Protein AF-A0A7J3L0N6-F1 (afdb_monomer_lite)

pLDDT: mean 80.32, std 14.65, range [38.22, 95.38]

Secondary structure (DSSP, 8-state):
-----------------HHHHHHHHHH-TTS-HHHHHHHHHHHHHHHTT----SPPPHHHHHHHTTS-PPP-HHHHHHHHHHIIIIIIIHHHHHHHHHHTT-----HHHHHH--HHHHHHHHHHHHHHHHHHHHHTTTSHHHHHHHHHHHHHHHHHHHHHHHHHHHH-

Structure (mmCIF, N/CA/C/O backbone):
data_AF-A0A7J3L0N6-F1
#
_entry.id   AF-A0A7J3L0N6-F1
#
loop_
_atom_site.group_PDB
_atom_site.id
_atom_site.type_symbol
_atom_site.label_atom_id
_atom_site.label_alt_id
_atom_site.label_comp_id
_atom_site.label_asym_id
_atom_site.label_entity_id
_atom_site.label_seq_id
_atom_site.pdbx_PDB_ins_code
_atom_site.Cartn_x
_atom_site.Cartn_y
_atom_site.Cartn_z
_atom_site.occupancy
_atom_site.B_iso_or_equiv
_atom_site.auth_seq_id
_atom_site.auth_comp_id
_atom_site.auth_asym_id
_atom_site.auth_atom_id
_atom_site.pdbx_PDB_model_num
ATOM 1 N N . MET A 1 1 ? -32.662 30.010 41.859 1.00 38.22 1 MET A N 1
ATOM 2 C CA . MET A 1 1 ? -32.879 28.631 42.336 1.00 38.22 1 MET A CA 1
ATOM 3 C C . MET A 1 1 ? -33.417 27.854 41.154 1.00 38.22 1 MET A C 1
ATOM 5 O O . MET A 1 1 ? -34.590 27.980 40.844 1.00 38.22 1 MET A O 1
ATOM 9 N N . THR A 1 2 ? -32.530 27.212 40.403 1.00 41.66 2 THR A N 1
ATOM 10 C CA . THR A 1 2 ? -32.878 26.339 39.277 1.00 41.66 2 THR A CA 1
ATOM 11 C C . THR A 1 2 ? -32.916 24.918 39.810 1.00 41.66 2 THR A C 1
ATOM 13 O O . THR A 1 2 ? -31.919 24.443 40.347 1.00 41.66 2 THR A O 1
ATOM 16 N N . GLU A 1 3 ? -34.086 24.296 39.731 1.00 44.75 3 GLU A N 1
ATOM 17 C CA . GLU A 1 3 ? -34.301 22.896 40.074 1.00 44.75 3 GLU A CA 1
ATOM 18 C C . GLU A 1 3 ? -33.539 22.022 39.067 1.00 44.75 3 GLU A C 1
ATOM 20 O O . GLU A 1 3 ? -33.907 21.937 37.896 1.00 44.75 3 GLU A O 1
ATOM 25 N N . GLU A 1 4 ? -32.437 21.411 39.504 1.00 46.53 4 GLU A N 1
ATOM 26 C CA . GLU A 1 4 ? -31.851 20.264 38.813 1.00 46.53 4 GLU A CA 1
ATOM 27 C C . GLU A 1 4 ? -32.834 19.100 38.953 1.00 46.53 4 GLU A C 1
ATOM 29 O O . GLU A 1 4 ? -33.021 18.547 40.038 1.00 46.53 4 GLU A O 1
ATOM 34 N N . GLY A 1 5 ? -33.511 18.770 37.852 1.00 46.91 5 GLY A N 1
ATOM 35 C CA . GLY A 1 5 ? -34.360 17.591 37.762 1.00 46.91 5 GLY A CA 1
ATOM 36 C C . GLY A 1 5 ? -33.529 16.342 38.029 1.00 46.91 5 GLY A C 1
ATOM 37 O O . GLY A 1 5 ? -32.730 15.933 37.189 1.00 46.91 5 GLY A O 1
ATOM 38 N N . ALA A 1 6 ? -33.704 15.753 39.210 1.00 48.53 6 ALA A N 1
ATOM 39 C CA . ALA A 1 6 ? -33.119 14.471 39.556 1.00 48.53 6 ALA A CA 1
ATOM 40 C C . ALA A 1 6 ? -33.653 13.402 38.590 1.00 48.53 6 ALA A C 1
ATOM 42 O O . ALA A 1 6 ? -34.844 13.089 38.583 1.00 48.53 6 ALA A O 1
ATOM 43 N N . GLU A 1 7 ? -32.767 12.866 37.754 1.00 56.25 7 GLU A N 1
ATOM 44 C CA . GLU A 1 7 ? -33.053 11.752 36.857 1.00 56.25 7 GLU A CA 1
ATOM 45 C C . GLU A 1 7 ? -33.399 10.518 37.705 1.00 56.25 7 GLU A C 1
ATOM 47 O O . GLU A 1 7 ? -32.546 9.939 38.384 1.00 56.25 7 GLU A O 1
ATOM 52 N N . VAL A 1 8 ? -34.679 10.147 37.724 1.00 58.12 8 VAL A N 1
ATOM 53 C CA . VAL A 1 8 ? -35.162 8.965 38.442 1.00 58.12 8 VAL A CA 1
ATOM 54 C C . VAL A 1 8 ? -34.671 7.732 37.687 1.00 58.12 8 VAL A C 1
ATOM 56 O O . VAL A 1 8 ? -35.221 7.364 36.652 1.00 58.12 8 VAL A O 1
ATOM 59 N N . LYS A 1 9 ? -33.609 7.099 38.191 1.00 62.66 9 LYS A N 1
ATOM 60 C CA . LYS A 1 9 ? -33.136 5.809 37.682 1.00 62.66 9 LYS A CA 1
ATOM 61 C C . LYS A 1 9 ? -34.071 4.714 38.183 1.00 62.66 9 LYS A C 1
ATOM 63 O O . LYS A 1 9 ? -34.012 4.328 39.346 1.00 62.66 9 LYS A O 1
ATOM 68 N N . GLU A 1 10 ? -34.955 4.249 37.312 1.00 77.62 10 GLU A N 1
ATOM 69 C CA . GLU A 1 10 ? -35.841 3.125 37.599 1.00 77.62 10 GLU A CA 1
ATOM 70 C C . GLU A 1 10 ? -35.036 1.815 37.529 1.00 77.62 10 GLU A C 1
ATOM 72 O O . GLU A 1 10 ? -34.471 1.468 36.489 1.00 77.62 10 GLU A O 1
ATOM 77 N N . GLU A 1 11 ? -34.920 1.104 38.653 1.00 77.12 11 GLU A N 1
ATOM 78 C CA . GLU A 1 11 ? -34.232 -0.188 38.697 1.00 77.12 11 GLU A CA 1
ATOM 79 C C . GLU A 1 11 ? -35.139 -1.287 38.133 1.00 77.12 11 GLU A C 1
ATOM 81 O O . GLU A 1 11 ? -36.120 -1.699 38.753 1.00 77.12 11 GLU A O 1
ATOM 86 N N . VAL A 1 12 ? -34.799 -1.780 36.941 1.00 83.25 12 VAL A N 1
ATOM 87 C CA . VAL A 1 12 ? -35.528 -2.864 36.275 1.00 83.25 12 VAL A CA 1
ATOM 88 C C . VAL A 1 12 ? -34.788 -4.184 36.470 1.00 83.25 12 VAL A C 1
ATOM 90 O O . VAL A 1 12 ? -33.666 -4.363 35.997 1.00 83.25 12 VAL A O 1
ATOM 93 N N . ASN A 1 13 ? -35.442 -5.144 37.128 1.00 85.88 13 ASN A N 1
ATOM 94 C CA . ASN A 1 13 ? -34.925 -6.503 37.272 1.00 85.88 13 ASN A CA 1
ATOM 95 C C . ASN A 1 13 ? -35.311 -7.356 36.059 1.00 85.88 13 ASN A C 1
ATOM 97 O O . ASN A 1 13 ? -36.492 -7.554 35.777 1.00 85.88 13 ASN A O 1
ATOM 101 N N . VAL A 1 14 ? -34.312 -7.905 35.366 1.00 84.19 14 VAL A N 1
ATOM 102 C CA . VAL A 1 14 ? -34.502 -8.764 34.189 1.00 84.19 14 VAL A CA 1
ATOM 103 C C . VAL A 1 14 ? -33.840 -10.115 34.433 1.00 84.19 14 VAL A C 1
ATOM 105 O O . VAL A 1 14 ? -32.696 -10.186 34.877 1.00 84.19 14 VAL A O 1
ATOM 108 N N . SER A 1 15 ? -34.554 -11.201 34.136 1.00 89.62 15 SER A N 1
ATOM 109 C CA . SER A 1 15 ? -33.992 -12.555 34.168 1.00 89.62 15 SER A CA 1
ATOM 110 C C . SER A 1 15 ? -33.370 -12.892 32.814 1.00 89.62 15 SER A C 1
ATOM 112 O O . SER A 1 15 ? -34.061 -12.862 31.798 1.00 89.62 15 SER A O 1
ATOM 114 N N . LEU A 1 16 ? -32.077 -13.219 32.802 1.00 89.50 16 LEU A N 1
ATOM 115 C CA . LEU A 1 16 ? -31.313 -13.576 31.602 1.00 89.50 16 LEU A CA 1
ATOM 116 C C . LEU A 1 16 ? -30.713 -14.981 31.746 1.00 89.50 16 LEU A C 1
ATOM 118 O O . LEU A 1 16 ? -30.508 -15.463 32.863 1.00 89.50 16 LEU A O 1
ATOM 122 N N . SER A 1 17 ? -30.417 -15.642 30.622 1.00 94.06 17 SER A N 1
ATOM 123 C CA . SER A 1 17 ? -29.658 -16.896 30.649 1.00 94.06 17 SER A CA 1
ATOM 124 C C . SER A 1 17 ? -28.226 -16.648 31.132 1.00 94.06 17 SER A C 1
ATOM 126 O O . SER A 1 17 ? -27.666 -15.571 30.923 1.00 94.06 17 SER A O 1
ATOM 128 N N . LYS A 1 18 ? -27.615 -17.656 31.768 1.00 93.19 18 LYS A N 1
ATOM 129 C CA . LYS A 1 18 ? -26.227 -17.564 32.256 1.00 93.19 18 LYS A CA 1
ATOM 130 C C . LYS A 1 18 ? -25.245 -17.251 31.129 1.00 93.19 18 LYS A C 1
ATOM 132 O O . LYS A 1 18 ? -24.422 -16.360 31.282 1.00 93.19 18 LYS A O 1
ATOM 137 N N . GLU A 1 19 ? -25.415 -17.913 29.986 1.00 94.62 19 GLU A N 1
ATOM 138 C CA . GLU A 1 19 ? -24.582 -17.709 28.795 1.00 94.62 19 GLU A CA 1
ATOM 139 C C . GLU A 1 19 ? -24.618 -16.252 28.318 1.00 94.62 19 GLU A C 1
ATOM 141 O O . GLU A 1 19 ? -23.596 -15.690 27.940 1.00 94.62 19 GLU A O 1
ATOM 146 N N . LEU A 1 20 ? -25.790 -15.606 28.363 1.00 90.31 20 LEU A N 1
ATOM 147 C CA . LEU A 1 20 ? -25.923 -14.214 27.944 1.00 90.31 20 LEU A CA 1
ATOM 148 C C . LEU A 1 20 ? -25.275 -13.253 28.946 1.00 90.31 20 LEU A C 1
ATOM 150 O O . LEU A 1 20 ? -24.700 -12.247 28.539 1.00 90.31 20 LEU A O 1
ATOM 154 N N . VAL A 1 21 ? -25.351 -13.553 30.245 1.00 93.19 21 VAL A N 1
ATOM 155 C CA . VAL A 1 21 ? -24.678 -12.758 31.284 1.00 93.19 21 VAL A CA 1
ATOM 156 C C . VAL A 1 21 ? -23.161 -12.841 31.128 1.00 93.19 21 VAL A C 1
ATOM 158 O O . VAL A 1 21 ? -22.497 -11.807 31.170 1.00 93.19 21 VAL A O 1
ATOM 161 N N . GLU A 1 22 ? -22.626 -14.039 30.889 1.00 93.75 22 GLU A N 1
ATOM 162 C CA . GLU A 1 22 ? -21.199 -14.249 30.615 1.00 93.75 22 GLU A CA 1
ATOM 163 C C . GLU A 1 22 ? -20.766 -13.485 29.361 1.00 93.75 22 GLU A C 1
ATOM 165 O O . GLU A 1 22 ? -19.810 -12.713 29.407 1.00 93.75 22 GLU A O 1
ATOM 170 N N . LEU A 1 23 ? -21.538 -13.589 28.275 1.00 91.38 23 LEU A N 1
ATOM 171 C CA . LEU A 1 23 ? -21.262 -12.860 27.040 1.00 91.38 23 LEU A CA 1
ATOM 172 C C . LEU A 1 23 ? -21.259 -11.336 27.251 1.00 91.38 23 LEU A C 1
ATOM 174 O O . LEU A 1 23 ? -20.420 -10.636 26.683 1.00 91.38 23 LEU A O 1
ATOM 178 N N . ILE A 1 24 ? -22.173 -10.804 28.070 1.00 93.12 24 ILE A N 1
ATOM 179 C CA . ILE A 1 24 ? -22.192 -9.379 28.430 1.00 93.12 24 ILE A CA 1
ATOM 180 C C . ILE A 1 24 ? -20.915 -9.001 29.184 1.00 93.12 24 ILE A C 1
ATOM 182 O O . ILE A 1 24 ? -20.301 -7.983 28.866 1.00 93.12 24 ILE A O 1
ATOM 186 N N . ASP A 1 25 ? -20.498 -9.798 30.166 1.00 92.88 25 ASP A N 1
ATOM 187 C CA . ASP A 1 25 ? -19.310 -9.496 30.964 1.00 92.88 25 ASP A CA 1
ATOM 188 C C . ASP A 1 25 ? -18.010 -9.571 30.157 1.00 92.88 25 ASP A C 1
ATOM 190 O O . ASP A 1 25 ? -17.126 -8.743 30.370 1.00 92.88 25 ASP A O 1
ATOM 194 N N . GLU A 1 26 ? -17.914 -10.489 29.196 1.00 93.81 26 GLU A N 1
ATOM 195 C CA . GLU A 1 26 ? -16.760 -10.601 28.298 1.00 93.81 26 GLU A CA 1
ATOM 196 C C . GLU A 1 26 ? -16.648 -9.423 27.317 1.00 93.81 26 GLU A C 1
ATOM 198 O O . GLU A 1 26 ? -15.542 -9.028 26.948 1.00 93.81 26 GLU A O 1
ATOM 203 N N . ASN A 1 27 ? -17.779 -8.847 26.893 1.00 90.12 27 ASN A N 1
ATOM 204 C CA . ASN A 1 27 ? -17.817 -7.866 25.801 1.00 90.12 27 ASN A CA 1
ATOM 205 C C . ASN A 1 27 ? -18.042 -6.413 26.254 1.00 90.12 27 ASN A C 1
ATOM 207 O O . ASN A 1 27 ? -17.827 -5.495 25.460 1.00 90.12 27 ASN A O 1
ATOM 211 N N . ARG A 1 28 ? -18.447 -6.166 27.508 1.00 87.06 28 ARG A N 1
ATOM 212 C CA . ARG A 1 28 ? -18.758 -4.805 27.991 1.00 87.06 28 ARG A CA 1
ATOM 213 C C . ARG A 1 28 ? -17.551 -3.888 28.174 1.00 87.06 28 ARG A C 1
ATOM 215 O O . ARG A 1 28 ? -17.719 -2.669 28.224 1.00 87.06 28 ARG A O 1
ATOM 222 N N . GLY A 1 29 ? -16.345 -4.446 28.276 1.00 89.81 29 GLY A N 1
ATOM 223 C CA . GLY A 1 29 ? -15.138 -3.681 28.585 1.00 89.81 29 GLY A CA 1
ATOM 224 C C . GLY A 1 29 ? -15.294 -2.887 29.887 1.00 89.81 29 GLY A C 1
ATOM 225 O O . GLY A 1 29 ? -15.673 -3.438 30.917 1.00 89.81 29 GLY A O 1
ATOM 226 N N . GLU A 1 30 ? -15.043 -1.579 29.824 1.00 88.50 30 GLU A N 1
ATOM 227 C CA . GLU A 1 30 ? -15.119 -0.666 30.978 1.00 88.50 30 GLU A CA 1
ATOM 228 C C . GLU A 1 30 ? -16.548 -0.186 31.308 1.00 88.50 30 GLU A C 1
ATOM 230 O O . GLU A 1 30 ? -16.747 0.518 32.296 1.00 88.50 30 GLU A O 1
ATOM 235 N N . LEU A 1 31 ? -17.550 -0.525 30.487 1.00 83.56 31 LEU A N 1
ATOM 236 C CA . LEU A 1 31 ? -18.935 -0.100 30.710 1.00 83.56 31 LEU A CA 1
ATOM 237 C C . LEU A 1 31 ? -19.587 -0.902 31.835 1.00 83.56 31 LEU A C 1
ATOM 239 O O . LEU A 1 31 ? -19.351 -2.106 31.990 1.00 83.56 31 LEU A O 1
ATOM 243 N N . THR A 1 32 ? -20.492 -0.271 32.581 1.00 90.19 32 THR A N 1
ATOM 244 C CA . THR A 1 32 ? -21.401 -1.011 33.462 1.00 90.19 32 THR A CA 1
ATOM 245 C C . THR A 1 32 ? -22.322 -1.911 32.631 1.00 90.19 32 THR A C 1
ATOM 247 O O . THR A 1 32 ? -22.589 -1.646 31.457 1.00 90.19 32 THR A O 1
ATOM 250 N N . ARG A 1 33 ? -22.843 -2.992 33.230 1.00 89.19 33 ARG A N 1
ATOM 251 C CA . ARG A 1 33 ? -23.779 -3.893 32.529 1.00 89.19 33 ARG A CA 1
ATOM 252 C C . ARG A 1 33 ? -24.992 -3.137 31.976 1.00 89.19 33 ARG A C 1
ATOM 254 O O . ARG A 1 33 ? -25.398 -3.399 30.853 1.00 89.19 33 ARG A O 1
ATOM 261 N N . ALA A 1 34 ? -25.529 -2.184 32.738 1.00 87.00 34 ALA A N 1
ATOM 262 C CA . ALA A 1 34 ? -26.665 -1.368 32.318 1.00 87.00 34 ALA A CA 1
ATOM 263 C C . ALA A 1 34 ? -26.338 -0.503 31.090 1.00 87.00 34 ALA A C 1
ATOM 265 O O . ALA A 1 34 ? -27.095 -0.510 30.125 1.00 87.00 34 ALA A O 1
ATOM 266 N N . GLU A 1 35 ? -25.189 0.181 31.090 1.00 86.31 35 GLU A N 1
ATOM 267 C CA . GLU A 1 35 ? -24.756 0.997 29.947 1.00 86.31 35 GLU A CA 1
ATOM 268 C C . GLU A 1 35 ? -24.509 0.150 28.698 1.00 86.31 35 GLU A C 1
ATOM 270 O O . GLU A 1 35 ? -24.894 0.521 27.591 1.00 86.31 35 GLU A O 1
ATOM 275 N N . PHE A 1 36 ? -23.893 -1.019 28.865 1.00 90.31 36 PHE A N 1
ATOM 276 C CA . PHE A 1 36 ? -23.671 -1.933 27.752 1.00 90.31 36 PHE A CA 1
ATOM 277 C C . PHE A 1 36 ? -24.989 -2.451 27.163 1.00 90.31 36 PHE A C 1
ATOM 279 O O . PHE A 1 36 ? -25.158 -2.468 25.944 1.00 90.31 36 PHE A O 1
ATOM 286 N N . ILE A 1 37 ? -25.951 -2.820 28.015 1.00 90.38 37 ILE A N 1
ATOM 287 C CA . ILE A 1 37 ? -27.281 -3.256 27.576 1.00 90.38 37 ILE A CA 1
ATOM 288 C C . ILE A 1 37 ? -28.007 -2.121 26.841 1.00 90.38 37 ILE A C 1
ATOM 290 O O . ILE A 1 37 ? -28.539 -2.360 25.756 1.00 90.38 37 ILE A O 1
ATOM 294 N N . ASP A 1 38 ? -27.985 -0.891 27.363 1.00 88.50 38 ASP A N 1
ATOM 295 C CA . ASP A 1 38 ? -28.574 0.277 26.690 1.00 88.50 38 ASP A CA 1
ATOM 296 C C . ASP A 1 38 ? -27.932 0.516 25.310 1.00 88.50 38 ASP A C 1
ATOM 298 O O . ASP A 1 38 ? -28.635 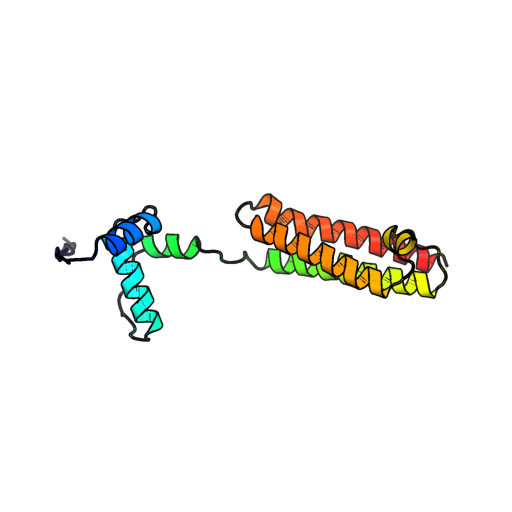0.730 24.317 1.00 88.50 38 ASP A O 1
ATOM 302 N N . LEU A 1 39 ? -26.604 0.364 25.201 1.00 86.75 39 LEU A N 1
ATOM 303 C CA . LEU A 1 39 ? -25.874 0.454 23.931 1.00 86.75 39 LEU A CA 1
ATOM 304 C C . LEU A 1 39 ? -26.388 -0.578 22.922 1.00 86.75 39 LEU A C 1
ATOM 306 O O . LEU A 1 39 ? -26.668 -0.238 21.764 1.00 86.75 39 LEU A O 1
ATOM 310 N N . CYS A 1 40 ? -26.523 -1.834 23.351 1.00 88.19 40 CYS A N 1
ATOM 311 C CA . CYS A 1 40 ? -27.022 -2.924 22.518 1.00 88.19 40 CYS A CA 1
ATOM 312 C C . CYS A 1 40 ? -28.462 -2.671 22.057 1.00 88.19 40 CYS A C 1
ATOM 314 O O . CYS A 1 40 ? -28.753 -2.822 20.867 1.00 88.19 40 CYS A O 1
ATOM 316 N N . VAL A 1 41 ? -29.345 -2.235 22.960 1.00 88.25 41 VAL A N 1
ATOM 317 C CA . VAL A 1 41 ? -30.751 -1.935 22.651 1.00 88.25 41 VAL A CA 1
ATOM 318 C C . VAL A 1 41 ? -30.850 -0.792 21.645 1.00 88.25 41 VAL A C 1
ATOM 320 O O . VAL A 1 41 ? -31.510 -0.939 20.616 1.00 88.25 41 VAL A O 1
ATOM 323 N N . ARG A 1 42 ? -30.139 0.320 21.861 1.00 83.56 42 ARG A N 1
ATOM 324 C CA . ARG A 1 42 ? -30.118 1.456 20.922 1.00 83.56 42 ARG A CA 1
ATOM 325 C C . ARG A 1 42 ? -29.587 1.060 19.550 1.00 83.56 42 ARG A C 1
ATOM 327 O O . ARG A 1 42 ? -30.163 1.443 18.532 1.00 83.56 42 ARG A O 1
ATOM 334 N N . SER A 1 43 ? -28.511 0.275 19.516 1.00 81.50 43 SER A N 1
ATOM 335 C CA . SER A 1 43 ? -27.918 -0.216 18.267 1.00 81.50 43 SER A CA 1
ATOM 336 C C . SER A 1 43 ? -28.890 -1.111 17.498 1.00 81.50 43 SER A C 1
ATOM 338 O O . SER A 1 43 ? -29.023 -0.983 16.279 1.00 81.50 43 SER A O 1
ATOM 340 N N . PHE A 1 44 ? -29.614 -1.978 18.209 1.00 85.19 44 PHE A N 1
ATOM 3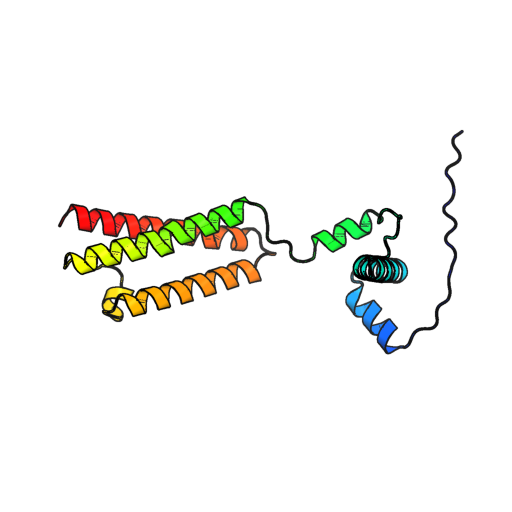41 C CA . PHE A 1 44 ? -30.656 -2.818 17.631 1.00 85.19 44 PHE A CA 1
ATOM 342 C C . PHE A 1 44 ? -31.825 -1.984 17.091 1.00 85.19 44 PHE A C 1
ATOM 344 O O . PHE A 1 44 ? -32.200 -2.147 15.933 1.00 85.19 44 PHE A O 1
ATOM 351 N N . LEU A 1 45 ? -32.349 -1.034 17.872 1.00 82.38 45 LEU A N 1
ATOM 352 C CA . LEU A 1 45 ? -33.452 -0.158 17.460 1.00 82.38 45 LEU A CA 1
ATOM 353 C C . LEU A 1 45 ? -33.102 0.676 16.220 1.00 82.38 45 LEU A C 1
ATOM 355 O O . LEU A 1 45 ? -33.876 0.709 15.261 1.00 82.38 45 LEU A O 1
ATOM 359 N N . LYS A 1 46 ? -31.890 1.248 16.177 1.00 81.00 46 LYS A N 1
ATOM 360 C CA . LYS A 1 46 ? -31.363 1.957 15.000 1.00 81.00 46 LYS A CA 1
ATOM 361 C C . LYS A 1 46 ? -31.322 1.053 13.766 1.00 81.00 46 LYS A C 1
ATOM 363 O O . LYS A 1 46 ? -31.708 1.479 12.682 1.00 81.00 46 LYS A O 1
ATOM 368 N N . LYS A 1 47 ? -30.888 -0.203 13.921 1.00 78.25 47 LYS A N 1
ATOM 369 C CA . LYS A 1 47 ? -30.844 -1.188 12.827 1.00 78.25 47 LYS A CA 1
ATOM 370 C C . LYS A 1 47 ? -32.239 -1.557 12.312 1.00 78.25 47 LYS A C 1
ATOM 372 O O . LYS A 1 47 ? -32.395 -1.802 11.121 1.00 78.25 47 LYS A O 1
ATOM 377 N N . VAL A 1 48 ? -33.240 -1.577 13.190 1.00 82.31 48 VAL A N 1
ATOM 378 C CA . VAL A 1 48 ? -34.645 -1.874 12.853 1.00 82.31 48 VAL A CA 1
ATOM 379 C C . VAL A 1 48 ? -35.402 -0.612 12.387 1.00 82.31 48 VAL A C 1
ATOM 381 O O . VAL A 1 48 ? -36.594 -0.668 12.104 1.00 82.31 48 VAL A O 1
ATOM 384 N N . ASN A 1 49 ? -34.714 0.528 12.231 1.00 73.06 49 ASN A N 1
ATOM 385 C CA . ASN A 1 49 ? -35.287 1.821 11.826 1.00 73.06 49 ASN A CA 1
ATOM 386 C C . ASN A 1 49 ? -36.370 2.357 12.789 1.00 73.06 49 ASN A C 1
ATOM 388 O O . ASN A 1 49 ? -37.142 3.254 12.451 1.00 73.06 49 ASN A O 1
ATOM 392 N N . LEU A 1 50 ? -36.407 1.823 14.012 1.00 66.94 50 LEU A N 1
ATOM 393 C CA . LEU A 1 50 ? -37.179 2.353 15.127 1.00 66.94 50 LEU A CA 1
ATOM 394 C C . LEU A 1 50 ? -36.313 3.423 15.773 1.00 66.94 50 LEU A C 1
ATOM 396 O O . LEU A 1 50 ? -35.471 3.119 16.606 1.00 66.94 50 LEU A O 1
ATOM 400 N N . ASN A 1 51 ? -36.451 4.660 15.312 1.00 56.56 51 ASN A N 1
ATOM 401 C CA . ASN A 1 51 ? -35.603 5.778 15.711 1.00 56.56 51 ASN A CA 1
ATOM 402 C C . ASN A 1 51 ? -35.839 6.114 17.202 1.00 56.56 51 ASN A C 1
ATOM 404 O O . ASN A 1 51 ? -36.886 6.689 17.516 1.00 56.56 51 ASN A O 1
ATOM 408 N N . PRO A 1 52 ? -34.935 5.783 18.148 1.00 55.06 52 PRO A N 1
ATOM 409 C CA . PRO A 1 52 ? -35.106 6.241 19.514 1.00 55.06 52 PRO A CA 1
ATOM 410 C C . PRO A 1 52 ? -34.650 7.703 19.566 1.00 55.06 52 PRO A C 1
ATOM 412 O O . PRO A 1 52 ? -33.477 8.003 19.360 1.00 55.06 52 PRO A O 1
ATOM 415 N N . VAL A 1 53 ? -35.582 8.616 19.839 1.00 53.84 53 VAL A N 1
ATOM 416 C CA . VAL A 1 53 ? -35.398 10.086 19.909 1.00 53.84 53 VAL A CA 1
ATOM 417 C C . VAL A 1 53 ? -34.544 10.521 21.122 1.00 53.84 53 VAL A C 1
ATOM 419 O O . VAL A 1 53 ? -34.586 11.661 21.562 1.00 53.84 53 VAL A O 1
ATOM 422 N N . ILE A 1 54 ? -33.743 9.626 21.697 1.00 59.50 54 ILE A N 1
ATOM 423 C CA . ILE A 1 54 ? -32.977 9.898 22.913 1.00 59.50 54 ILE A CA 1
ATOM 424 C C . ILE A 1 54 ? -31.515 10.062 22.508 1.00 59.50 54 ILE A C 1
ATOM 426 O O . ILE A 1 54 ? -30.894 9.104 22.047 1.00 59.50 54 ILE A O 1
ATOM 430 N N . GLU A 1 55 ? -30.950 11.258 22.668 1.00 56.72 55 GLU A N 1
ATOM 431 C CA . GLU A 1 55 ? -29.521 11.496 22.443 1.00 56.72 55 GLU A CA 1
ATOM 432 C C . GLU A 1 55 ? -28.683 10.536 23.305 1.00 56.72 55 GLU A C 1
ATOM 434 O O . GLU A 1 55 ? -28.954 10.334 24.489 1.00 56.72 55 GLU A O 1
ATOM 439 N N . ALA A 1 56 ? -27.706 9.862 22.692 1.00 58.12 56 ALA A N 1
ATOM 440 C CA . ALA A 1 56 ? -26.855 8.911 23.401 1.00 58.12 56 ALA A CA 1
ATOM 441 C C . ALA A 1 56 ? -25.911 9.661 24.366 1.00 58.12 56 ALA A C 1
ATOM 443 O O . ALA A 1 56 ? -25.291 10.645 23.940 1.00 58.12 56 ALA A O 1
ATOM 444 N N . PRO A 1 57 ? -25.747 9.201 25.623 1.00 60.66 57 PRO A N 1
ATOM 445 C CA . PRO A 1 57 ? -24.829 9.824 26.576 1.00 60.66 57 PRO A CA 1
ATOM 446 C C . PRO A 1 57 ? -23.385 9.885 26.043 1.00 60.66 57 PRO A C 1
ATOM 448 O O . PRO A 1 57 ? -22.961 9.070 25.219 1.00 60.66 57 PRO A O 1
ATOM 451 N N . GLU A 1 58 ? -22.578 10.840 26.512 1.00 57.28 58 GLU A N 1
ATOM 452 C CA . GLU A 1 58 ? -21.222 11.058 25.974 1.00 57.28 58 GLU A CA 1
ATOM 453 C C . GLU A 1 58 ? -20.282 9.846 26.115 1.00 57.28 58 GLU A C 1
ATOM 455 O O . GLU A 1 58 ? -19.393 9.654 25.280 1.00 57.28 58 GLU A O 1
ATOM 460 N N . ALA A 1 59 ? -20.514 8.983 27.110 1.00 53.47 59 ALA A N 1
ATOM 461 C CA . ALA A 1 59 ? -19.770 7.737 27.310 1.00 53.47 59 ALA A CA 1
ATOM 462 C C . ALA A 1 59 ? -19.817 6.811 26.075 1.00 53.47 59 ALA A C 1
ATOM 464 O O . ALA A 1 59 ? -18.822 6.167 25.737 1.00 53.47 59 ALA A O 1
ATOM 465 N N . TYR A 1 60 ? -20.928 6.823 25.332 1.00 52.03 60 TYR A N 1
ATOM 466 C CA . TYR A 1 60 ? -21.162 5.970 24.163 1.00 52.03 60 TYR A CA 1
ATOM 467 C C . TYR A 1 60 ? -20.375 6.453 22.936 1.00 52.03 60 TYR A C 1
ATOM 469 O O . TYR A 1 60 ? -19.825 5.642 22.187 1.00 52.03 60 TYR A O 1
ATOM 477 N N . LYS A 1 61 ? -20.200 7.776 22.780 1.00 53.16 61 LYS A N 1
ATOM 478 C CA . LYS A 1 61 ? -19.373 8.369 21.708 1.00 53.16 61 LYS A CA 1
ATOM 479 C C . LYS A 1 61 ? -17.897 7.958 21.812 1.00 53.16 61 LYS A C 1
ATOM 481 O O . LYS A 1 61 ? -17.177 7.978 20.812 1.00 53.16 61 LYS A O 1
ATOM 486 N N . LYS A 1 62 ? -17.424 7.601 23.013 1.00 50.22 62 LYS A N 1
ATOM 487 C CA . LYS A 1 62 ? -16.040 7.162 23.258 1.00 50.22 62 LYS A CA 1
ATOM 488 C C . LYS A 1 62 ? -15.805 5.710 22.822 1.00 50.22 62 LYS A C 1
ATOM 490 O O . LYS A 1 62 ? -14.722 5.392 22.333 1.00 50.22 62 LYS A O 1
ATOM 495 N N . VAL A 1 63 ? -16.820 4.855 22.931 1.00 52.53 63 VAL A N 1
ATOM 496 C CA . VAL A 1 63 ? -16.753 3.442 22.524 1.00 52.53 63 VAL A CA 1
ATOM 497 C C . VAL A 1 63 ? -16.874 3.303 21.002 1.00 52.53 63 VAL A C 1
ATOM 499 O O . VAL A 1 63 ? -16.073 2.596 20.396 1.00 52.53 63 VAL A O 1
ATOM 502 N N . GLU A 1 64 ? -17.755 4.077 20.357 1.00 46.88 64 GLU A N 1
ATOM 503 C CA . GLU A 1 64 ? -17.916 4.080 18.889 1.00 46.88 64 GLU A CA 1
ATOM 504 C C . GLU A 1 64 ? -16.653 4.582 18.152 1.00 46.88 64 GLU A C 1
ATOM 506 O O . GLU A 1 64 ? -16.305 4.086 17.084 1.00 46.88 64 GLU A O 1
ATOM 511 N N . LYS A 1 65 ? -15.880 5.495 18.761 1.00 47.44 65 LYS A N 1
ATOM 512 C CA . LYS A 1 65 ? -14.569 5.935 18.237 1.00 47.44 65 LYS A 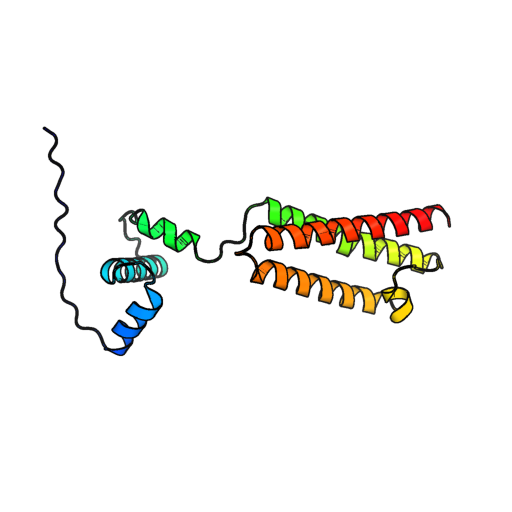CA 1
ATOM 513 C C . LYS A 1 65 ? -13.454 4.893 18.365 1.00 47.44 65 LYS A C 1
ATOM 515 O O . LYS A 1 65 ? -12.401 5.065 17.753 1.00 47.44 65 LYS A O 1
ATOM 520 N N . THR A 1 66 ? -13.656 3.846 19.160 1.00 47.28 66 THR A N 1
ATOM 521 C CA . THR A 1 66 ? -12.641 2.813 19.419 1.00 47.28 66 THR A CA 1
ATOM 522 C C . THR A 1 66 ? -12.759 1.639 18.436 1.00 47.28 66 THR A C 1
ATOM 524 O O . THR A 1 66 ? -11.781 0.931 18.200 1.00 47.28 66 THR A O 1
ATOM 527 N N . SER A 1 67 ? -13.900 1.476 17.758 1.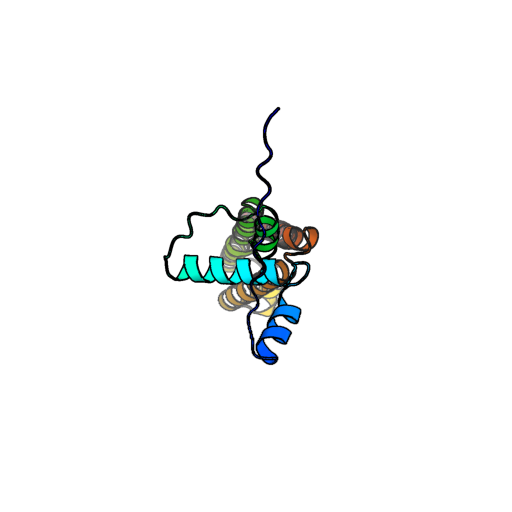00 45.31 67 SER A N 1
ATOM 528 C CA . SER A 1 67 ? -14.070 0.495 16.683 1.00 45.31 67 SER A CA 1
ATOM 529 C C . SER A 1 67 ? -13.622 1.055 15.324 1.00 45.31 67 SER A C 1
ATOM 531 O O . SER A 1 67 ? -14.417 1.582 14.553 1.00 45.31 67 SER A O 1
ATOM 533 N N . ALA A 1 68 ? -12.326 0.914 15.035 1.00 52.78 68 ALA A N 1
ATOM 534 C CA . ALA A 1 68 ? -11.765 0.741 13.688 1.00 52.78 68 ALA A CA 1
ATOM 535 C C . ALA A 1 68 ? -12.208 1.728 12.583 1.00 52.78 68 ALA A C 1
ATOM 537 O O . ALA A 1 68 ? -12.506 1.318 11.461 1.00 52.78 68 ALA A O 1
ATOM 538 N N . GLN A 1 69 ? -12.201 3.037 12.841 1.00 51.16 69 GLN A N 1
ATOM 539 C CA . GLN A 1 69 ? -12.358 4.008 11.757 1.00 51.16 69 GLN A CA 1
ATOM 540 C C . GLN A 1 69 ? -10.990 4.238 11.078 1.00 51.16 69 GLN A C 1
ATOM 542 O O . GLN A 1 69 ? -10.067 4.711 11.748 1.00 51.16 69 GLN A O 1
ATOM 547 N N . PRO A 1 70 ? -10.808 3.898 9.780 1.00 52.97 70 PRO A N 1
ATOM 548 C CA . PRO A 1 70 ? -9.543 4.127 9.092 1.00 52.97 70 PRO A CA 1
ATOM 549 C C . PRO A 1 70 ? -9.231 5.634 9.109 1.00 52.97 70 PRO A C 1
ATOM 551 O O . PRO A 1 70 ? -10.095 6.434 8.730 1.00 52.97 70 PRO A O 1
ATOM 554 N N . PRO A 1 71 ? -8.044 6.053 9.579 1.00 59.50 71 PRO A N 1
ATOM 555 C CA . PRO A 1 71 ? -7.800 7.457 9.864 1.00 59.50 71 PRO A CA 1
ATOM 556 C C . PRO A 1 71 ? -7.830 8.331 8.606 1.00 59.50 71 PRO A C 1
ATOM 558 O O . PRO A 1 71 ? -7.346 7.947 7.548 1.00 59.50 71 PRO A O 1
ATOM 561 N N . ASN A 1 72 ? -8.417 9.514 8.790 1.00 71.56 72 ASN A N 1
ATOM 562 C CA . ASN A 1 72 ? -8.131 10.848 8.250 1.00 71.56 72 ASN A CA 1
ATOM 563 C C . ASN A 1 72 ? -7.514 10.934 6.834 1.00 71.56 72 ASN A C 1
ATOM 565 O O . ASN A 1 72 ? -6.542 10.259 6.514 1.00 71.56 72 ASN A O 1
ATOM 569 N N . GLY A 1 73 ? -7.983 11.885 6.014 1.00 78.00 73 GLY A N 1
ATOM 570 C CA . GLY A 1 73 ? -7.566 12.076 4.610 1.00 78.00 73 GLY A CA 1
ATOM 571 C C . GLY A 1 73 ? -6.058 11.982 4.313 1.00 78.00 73 GLY A C 1
ATOM 572 O O . GLY A 1 73 ? -5.690 11.463 3.263 1.00 78.00 73 GLY A O 1
ATOM 573 N N . CYS A 1 74 ? -5.182 12.369 5.247 1.00 81.38 74 CYS A N 1
ATOM 574 C CA . CYS A 1 74 ? -3.727 12.231 5.119 1.00 81.38 74 CYS A CA 1
ATOM 575 C C . CYS A 1 74 ? -3.240 10.802 4.826 1.00 81.38 74 CYS A C 1
ATOM 577 O O . CYS A 1 74 ? -2.273 10.637 4.092 1.00 81.38 74 CYS A O 1
ATOM 579 N N . TYR A 1 75 ? -3.889 9.766 5.359 1.00 84.31 75 TYR A N 1
ATOM 580 C CA . TYR A 1 75 ? -3.489 8.382 5.083 1.00 84.31 75 TYR A CA 1
ATOM 581 C C . TYR A 1 75 ? -3.913 7.896 3.710 1.00 84.31 75 TYR A C 1
ATOM 583 O O . TYR A 1 75 ? -3.161 7.215 3.021 1.00 84.31 75 TYR A O 1
ATOM 591 N N . LYS A 1 76 ? -5.119 8.280 3.286 1.00 87.00 76 LYS A N 1
ATOM 592 C CA . LYS A 1 76 ? -5.557 8.014 1.916 1.00 87.00 76 LYS A CA 1
ATOM 593 C C . LYS A 1 76 ? -4.604 8.684 0.931 1.00 87.00 76 LYS A C 1
ATOM 595 O O . LYS A 1 76 ? -4.206 8.059 -0.047 1.00 87.00 76 LYS A O 1
ATOM 600 N N . LEU A 1 77 ? -4.190 9.919 1.223 1.00 89.44 77 LEU A N 1
ATOM 601 C CA . LEU A 1 77 ? -3.203 10.643 0.426 1.00 89.44 77 LEU A CA 1
ATOM 602 C C . LEU A 1 77 ? -1.842 9.940 0.416 1.00 89.44 77 LEU A C 1
ATOM 604 O O . LEU A 1 77 ? -1.290 9.752 -0.661 1.00 89.44 77 LEU A O 1
ATOM 608 N N . SER A 1 78 ? -1.321 9.495 1.563 1.00 90.69 78 SER A N 1
ATOM 609 C CA . SER A 1 78 ? -0.019 8.816 1.600 1.00 90.69 78 SER A CA 1
ATOM 610 C C . SER A 1 78 ? -0.026 7.491 0.833 1.00 90.69 78 SER A C 1
ATOM 612 O O . SER A 1 78 ? 0.910 7.223 0.084 1.00 90.69 78 SER A O 1
ATOM 614 N N . TRP A 1 79 ? -1.094 6.694 0.929 1.00 92.94 79 TRP A N 1
ATOM 615 C CA . TRP A 1 79 ? -1.243 5.479 0.120 1.00 92.94 79 TRP A CA 1
ATOM 616 C C . TRP A 1 79 ? -1.450 5.761 -1.365 1.00 92.94 79 TRP A C 1
ATOM 618 O O . TRP A 1 79 ? -0.941 5.018 -2.200 1.00 92.94 79 TRP A O 1
ATOM 628 N N . THR A 1 80 ? -2.146 6.845 -1.704 1.00 92.00 80 THR A N 1
ATOM 629 C CA . THR A 1 80 ? -2.289 7.281 -3.100 1.00 92.00 80 THR A CA 1
ATOM 630 C C . THR A 1 80 ? -0.928 7.659 -3.680 1.00 92.00 80 THR A C 1
ATOM 632 O O . THR A 1 80 ? -0.575 7.192 -4.760 1.00 92.00 80 THR A O 1
ATOM 635 N N . SER A 1 81 ? -0.119 8.425 -2.943 1.00 94.06 81 SER A N 1
ATOM 636 C CA . SER A 1 81 ? 1.252 8.758 -3.341 1.00 94.06 81 SER A CA 1
ATOM 637 C C . SER A 1 81 ? 2.131 7.514 -3.478 1.00 94.06 81 SER A C 1
ATOM 639 O O . SER A 1 81 ? 2.875 7.400 -4.453 1.00 94.06 81 SER A O 1
ATOM 641 N N . ALA A 1 82 ? 2.008 6.548 -2.563 1.00 94.19 82 ALA A N 1
ATOM 642 C CA . ALA A 1 82 ? 2.730 5.280 -2.638 1.00 94.19 82 ALA A CA 1
ATOM 643 C C . ALA A 1 82 ? 2.332 4.477 -3.885 1.00 94.19 82 ALA A C 1
ATOM 645 O O . ALA A 1 82 ? 3.196 3.977 -4.600 1.00 94.19 82 ALA A O 1
ATOM 646 N N . MET A 1 83 ? 1.035 4.396 -4.187 1.00 94.44 83 MET A N 1
ATOM 647 C CA . MET A 1 83 ? 0.528 3.721 -5.383 1.00 94.44 83 MET A CA 1
ATOM 648 C C . MET A 1 83 ? 1.026 4.397 -6.665 1.00 94.44 83 MET A C 1
ATOM 650 O O . MET A 1 83 ? 1.447 3.715 -7.597 1.00 94.44 83 MET A O 1
ATOM 654 N N . LEU A 1 84 ? 1.015 5.731 -6.713 1.00 94.69 84 LEU A N 1
ATOM 655 C CA . LEU A 1 84 ? 1.470 6.491 -7.878 1.00 94.69 84 LEU A CA 1
ATOM 656 C C . LEU A 1 84 ? 2.970 6.346 -8.122 1.00 94.69 84 LEU A C 1
ATOM 658 O O . LEU A 1 84 ? 3.379 6.194 -9.265 1.00 94.69 84 LEU A O 1
ATOM 662 N N . THR A 1 85 ? 3.785 6.382 -7.071 1.00 93.81 85 THR A N 1
ATOM 663 C CA . THR A 1 85 ? 5.248 6.329 -7.196 1.00 93.81 85 THR A CA 1
ATOM 664 C C . THR A 1 85 ? 5.754 4.893 -7.317 1.00 93.81 85 THR A C 1
ATOM 666 O O . THR A 1 85 ? 6.330 4.526 -8.334 1.00 93.81 85 THR A O 1
ATOM 669 N N . TYR A 1 86 ? 5.507 4.049 -6.316 1.00 91.38 86 TYR A N 1
ATOM 670 C CA . TYR A 1 86 ? 6.021 2.677 -6.266 1.00 91.38 86 TYR A CA 1
ATOM 671 C C . TYR A 1 86 ? 5.253 1.702 -7.164 1.00 91.38 86 TYR A C 1
ATOM 673 O O . TYR A 1 86 ? 5.832 0.748 -7.692 1.00 91.38 86 TYR A O 1
ATOM 681 N N . GLY A 1 87 ? 3.943 1.908 -7.302 1.00 90.19 87 GLY A N 1
ATOM 682 C CA . GLY A 1 87 ? 3.093 1.093 -8.161 1.00 90.19 87 GLY A CA 1
ATOM 683 C C . GLY A 1 87 ? 3.240 1.511 -9.619 1.00 90.19 87 GLY A C 1
ATOM 684 O O . GLY A 1 87 ? 3.914 0.839 -10.393 1.00 90.19 87 GLY A O 1
ATOM 685 N N . VAL A 1 88 ? 2.602 2.620 -9.989 1.00 92.31 88 VAL A N 1
ATOM 686 C CA . VAL A 1 88 ? 2.468 3.055 -11.386 1.00 92.31 88 VAL A CA 1
ATOM 687 C C . VAL A 1 88 ? 3.781 3.590 -11.951 1.00 92.31 88 VAL A C 1
ATOM 689 O O . VAL A 1 88 ? 4.228 3.096 -12.979 1.00 92.31 88 VAL A O 1
ATOM 692 N N . GLY A 1 89 ? 4.397 4.575 -11.294 1.00 91.12 89 GLY A N 1
ATOM 693 C CA . GLY A 1 89 ? 5.592 5.265 -11.782 1.00 91.12 89 GLY A CA 1
ATOM 694 C C . GLY A 1 89 ? 6.757 4.311 -12.011 1.00 91.12 89 GLY A C 1
ATOM 695 O O . GLY A 1 89 ? 7.261 4.208 -13.128 1.00 91.12 89 GLY A O 1
ATOM 696 N N . ASP A 1 90 ? 7.126 3.551 -10.984 1.00 88.88 90 ASP A N 1
ATOM 697 C CA . ASP A 1 90 ? 8.225 2.591 -11.070 1.00 88.88 90 ASP A CA 1
ATOM 698 C C . ASP A 1 90 ? 7.960 1.506 -12.126 1.00 88.88 90 ASP A C 1
ATOM 700 O O . ASP A 1 90 ? 8.796 1.259 -12.985 1.00 88.88 90 ASP A O 1
ATOM 704 N N . THR A 1 91 ? 6.760 0.914 -12.147 1.00 89.19 91 THR A N 1
ATOM 705 C CA . THR A 1 91 ? 6.435 -0.141 -13.125 1.00 89.19 91 THR A CA 1
ATOM 706 C C . THR A 1 91 ? 6.419 0.384 -14.559 1.00 89.19 91 THR A C 1
ATOM 708 O O . THR A 1 91 ? 6.927 -0.279 -15.461 1.00 89.19 91 THR A O 1
ATOM 711 N N . LEU A 1 92 ? 5.843 1.569 -14.786 1.00 90.88 92 LEU A N 1
ATOM 712 C CA . LEU A 1 92 ? 5.795 2.183 -16.110 1.00 90.88 92 LEU A CA 1
ATOM 713 C C . LEU A 1 92 ? 7.201 2.533 -16.599 1.00 90.88 92 LEU A C 1
ATOM 715 O O . LEU A 1 92 ? 7.534 2.260 -17.748 1.00 90.88 92 LEU A O 1
ATOM 719 N N . THR A 1 93 ? 8.027 3.115 -15.733 1.00 90.06 93 THR A N 1
ATOM 720 C CA . THR A 1 93 ? 9.393 3.504 -16.100 1.00 90.06 93 THR A CA 1
ATOM 721 C C . THR A 1 93 ? 10.292 2.291 -16.331 1.00 90.06 93 THR A C 1
ATOM 723 O O . THR A 1 93 ? 10.994 2.279 -17.338 1.00 90.06 93 THR A O 1
ATOM 726 N N . SER A 1 94 ? 10.189 1.232 -15.519 1.00 87.62 94 SER A N 1
ATOM 727 C CA . SER A 1 94 ? 10.865 -0.048 -15.789 1.00 87.62 94 SER A CA 1
ATOM 728 C C . SER A 1 94 ? 10.372 -0.701 -17.085 1.00 87.62 94 SER A C 1
ATOM 730 O O . SER A 1 94 ? 11.168 -1.255 -17.836 1.00 87.62 94 SER A O 1
ATOM 732 N N . TYR A 1 95 ? 9.072 -0.627 -17.398 1.00 87.62 95 TYR A N 1
ATOM 733 C CA . TYR A 1 95 ? 8.545 -1.138 -18.668 1.00 87.62 95 TYR A CA 1
ATOM 734 C C . TYR A 1 95 ? 9.123 -0.399 -19.875 1.00 87.62 95 TYR A C 1
ATOM 736 O O . TYR A 1 95 ? 9.516 -1.032 -20.854 1.00 87.62 95 TYR A O 1
ATOM 744 N N . LEU A 1 96 ? 9.197 0.930 -19.805 1.00 89.62 96 LEU A N 1
ATOM 745 C CA . LEU A 1 96 ? 9.785 1.742 -20.867 1.00 89.62 96 LEU A CA 1
ATOM 746 C C . LEU A 1 96 ? 11.283 1.464 -21.025 1.00 89.62 96 LEU A C 1
ATOM 748 O O . LEU A 1 96 ? 11.741 1.296 -22.152 1.00 89.62 96 LEU A O 1
ATOM 752 N N . ALA A 1 97 ? 12.027 1.364 -19.922 1.00 86.19 97 ALA A N 1
ATOM 753 C CA . ALA A 1 97 ? 13.453 1.041 -19.945 1.00 86.19 97 ALA A CA 1
ATOM 754 C C . ALA A 1 97 ? 13.710 -0.350 -20.547 1.00 86.19 97 ALA A C 1
ATOM 756 O O . ALA A 1 97 ? 14.558 -0.499 -21.427 1.00 86.19 97 ALA A O 1
ATOM 757 N N . PHE A 1 98 ? 12.900 -1.341 -20.167 1.00 84.31 98 PHE A N 1
ATOM 758 C CA . PHE A 1 98 ? 12.949 -2.682 -20.745 1.00 84.31 98 PHE A CA 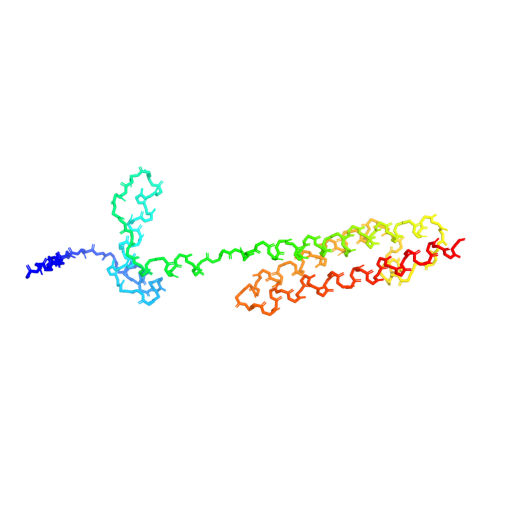1
ATOM 759 C C . PHE A 1 98 ? 12.675 -2.675 -22.257 1.00 84.31 98 PHE A C 1
ATOM 761 O O . PHE A 1 98 ? 13.410 -3.301 -23.017 1.00 84.31 98 PHE A O 1
ATOM 768 N N . GLN A 1 99 ? 11.657 -1.937 -22.715 1.00 86.38 99 GLN A N 1
ATOM 769 C CA . GLN A 1 99 ? 11.346 -1.817 -24.146 1.00 86.38 99 GLN A CA 1
ATOM 770 C C . GLN A 1 99 ? 12.422 -1.064 -24.938 1.00 86.38 99 GLN A C 1
ATOM 772 O O . GLN A 1 99 ? 12.626 -1.348 -26.116 1.00 86.38 99 GLN A O 1
ATOM 777 N N . ALA A 1 100 ? 13.134 -0.135 -24.300 1.00 85.81 100 ALA A N 1
ATOM 778 C CA . ALA A 1 100 ? 14.283 0.552 -24.884 1.00 85.81 100 ALA A CA 1
ATOM 779 C C . ALA A 1 100 ? 15.550 -0.329 -24.950 1.00 85.81 100 ALA A C 1
ATOM 781 O O . ALA A 1 100 ? 16.580 0.119 -25.446 1.00 85.81 100 ALA A O 1
ATOM 782 N N . GLY A 1 101 ? 15.497 -1.575 -24.463 1.00 82.75 101 GLY A N 1
ATOM 783 C CA . GLY A 1 101 ? 16.646 -2.483 -24.429 1.00 82.75 101 GLY A CA 1
ATOM 784 C C . GLY A 1 101 ? 17.695 -2.106 -23.380 1.00 82.75 101 GLY A C 1
ATOM 785 O O . GLY A 1 101 ? 18.833 -2.570 -23.463 1.00 82.75 101 GLY A O 1
ATOM 786 N N . LEU A 1 102 ? 17.334 -1.266 -22.405 1.00 82.81 102 LEU A N 1
ATOM 787 C CA . LEU A 1 102 ? 18.228 -0.869 -21.324 1.00 82.81 102 LEU A CA 1
ATOM 788 C C . LEU A 1 102 ? 18.363 -1.979 -20.287 1.00 82.81 102 LEU A C 1
ATOM 790 O O . LEU A 1 102 ? 17.450 -2.772 -20.047 1.00 82.81 102 LEU A O 1
ATOM 794 N N . HIS A 1 103 ? 19.541 -2.031 -19.669 1.00 72.56 103 HIS A N 1
ATOM 795 C CA . HIS A 1 103 ? 19.828 -2.995 -18.620 1.00 72.56 103 HIS A CA 1
ATOM 796 C C . HIS A 1 103 ? 19.167 -2.538 -17.320 1.00 72.56 103 HIS A C 1
ATOM 798 O O . HIS A 1 103 ? 19.651 -1.638 -16.640 1.00 72.56 103 HIS A O 1
ATOM 804 N N . GLU A 1 104 ? 18.041 -3.159 -16.992 1.00 69.38 104 GLU A N 1
ATOM 805 C CA . GLU A 1 104 ? 17.232 -2.755 -15.852 1.00 69.38 104 GLU A CA 1
ATOM 806 C C . GLU A 1 104 ? 17.921 -3.109 -14.526 1.00 69.38 104 GLU A C 1
ATOM 808 O O . GLU A 1 104 ? 18.272 -4.263 -14.278 1.00 69.38 104 GLU A O 1
ATOM 813 N N . ILE A 1 105 ? 18.096 -2.118 -13.647 1.00 70.06 105 ILE A N 1
ATOM 814 C CA . ILE A 1 105 ? 18.748 -2.300 -12.334 1.00 70.06 105 ILE A CA 1
ATOM 815 C C . ILE A 1 105 ? 17.808 -2.994 -11.338 1.00 70.06 105 ILE A C 1
ATOM 817 O O . ILE A 1 105 ? 18.251 -3.515 -10.313 1.00 70.06 105 ILE A O 1
ATOM 821 N N . ASN A 1 106 ? 16.501 -3.026 -11.622 1.00 68.44 106 ASN A N 1
ATOM 822 C CA . ASN A 1 106 ? 15.530 -3.645 -10.737 1.00 68.44 106 ASN A CA 1
ATOM 823 C C . ASN A 1 106 ? 15.845 -5.148 -10.581 1.00 68.44 106 ASN A C 1
ATOM 825 O O . ASN A 1 106 ? 15.671 -5.917 -11.531 1.00 68.44 106 ASN A O 1
ATOM 829 N N . PRO A 1 107 ? 16.264 -5.613 -9.388 1.00 67.75 107 PRO A N 1
ATOM 830 C CA . PRO A 1 107 ? 16.713 -6.992 -9.201 1.00 67.75 107 PRO A CA 1
ATOM 831 C C . PRO A 1 107 ? 15.601 -8.003 -9.488 1.00 67.75 107 PRO A C 1
ATOM 833 O O . PRO A 1 107 ? 15.873 -9.144 -9.846 1.00 67.75 107 PRO A O 1
ATOM 836 N N . ILE A 1 108 ? 14.339 -7.579 -9.380 1.00 71.38 108 ILE A N 1
ATOM 837 C CA . ILE A 1 108 ? 13.173 -8.409 -9.681 1.00 71.38 108 ILE A CA 1
ATOM 838 C C . ILE A 1 108 ? 13.033 -8.599 -11.201 1.00 71.38 108 ILE A C 1
ATOM 840 O O . ILE A 1 108 ? 12.715 -9.701 -11.641 1.00 71.38 108 ILE A O 1
ATOM 844 N N . MET A 1 109 ? 13.318 -7.567 -12.007 1.00 71.44 109 MET A N 1
ATOM 845 C CA . MET A 1 109 ? 13.388 -7.680 -13.474 1.00 71.44 109 MET A CA 1
ATOM 846 C C . MET A 1 109 ? 14.497 -8.631 -13.902 1.00 71.44 109 MET A C 1
ATOM 848 O O . MET A 1 109 ? 14.256 -9.493 -14.743 1.00 71.44 109 MET A O 1
ATOM 852 N N . ILE A 1 110 ? 15.666 -8.532 -13.269 1.00 75.56 110 ILE A N 1
ATOM 853 C CA . ILE A 1 110 ? 16.796 -9.432 -13.525 1.00 75.56 110 ILE A CA 1
ATOM 854 C C . ILE A 1 110 ? 16.434 -10.879 -13.157 1.00 75.56 110 ILE A C 1
ATOM 856 O O . ILE A 1 110 ? 16.748 -11.802 -13.902 1.00 75.56 110 ILE A O 1
ATOM 860 N N . LEU A 1 111 ? 15.747 -11.084 -12.028 1.00 78.56 111 LEU A N 1
ATOM 861 C CA . LEU A 1 111 ? 15.389 -12.416 -11.538 1.00 78.56 111 LEU A CA 1
ATOM 862 C C . LEU A 1 111 ? 14.267 -13.077 -12.350 1.00 78.56 111 LEU A C 1
ATOM 864 O O . LEU A 1 111 ? 14.325 -14.276 -12.611 1.00 78.56 111 LEU A O 1
ATOM 868 N N . LEU A 1 112 ? 13.221 -12.323 -12.698 1.00 80.19 112 LEU A N 1
ATOM 869 C CA . LEU A 1 112 ? 12.005 -12.870 -13.308 1.00 80.19 112 LEU A CA 1
ATOM 870 C C . LEU A 1 112 ? 11.999 -12.770 -14.837 1.00 80.19 112 LEU A C 1
ATOM 872 O O . LEU A 1 112 ? 11.257 -13.513 -15.477 1.00 80.19 112 LEU A O 1
ATOM 876 N N . GLY A 1 113 ? 12.762 -11.844 -15.429 1.00 77.25 113 GLY A N 1
ATOM 877 C CA . GLY A 1 113 ? 12.858 -11.642 -16.882 1.00 77.25 113 GLY A CA 1
ATOM 878 C C . GLY A 1 113 ? 11.530 -11.318 -17.579 1.00 77.25 113 GLY A C 1
ATOM 879 O O . GLY A 1 113 ? 11.446 -11.368 -18.803 1.00 77.25 113 GLY A O 1
ATOM 880 N N . ASN A 1 114 ? 10.468 -11.033 -16.820 1.00 82.62 114 ASN A N 1
ATOM 881 C CA . ASN A 1 114 ? 9.108 -10.933 -17.330 1.00 82.62 114 ASN A CA 1
ATOM 882 C C . ASN A 1 114 ? 8.334 -9.822 -16.610 1.00 82.62 114 ASN A C 1
ATOM 884 O O . ASN A 1 114 ? 8.051 -9.909 -15.412 1.00 82.62 114 ASN A O 1
ATOM 888 N N . ILE A 1 115 ? 7.932 -8.810 -17.384 1.00 81.56 115 ILE A N 1
ATOM 889 C CA . ILE A 1 115 ? 7.206 -7.632 -16.899 1.00 81.56 115 ILE A CA 1
ATOM 890 C C . ILE A 1 115 ? 5.891 -7.991 -16.192 1.00 81.56 115 ILE A C 1
ATOM 892 O O . ILE A 1 115 ? 5.540 -7.391 -15.178 1.00 81.56 115 ILE A O 1
ATOM 896 N N . ILE A 1 116 ? 5.180 -9.012 -16.680 1.00 85.12 116 ILE A N 1
ATOM 897 C CA . ILE A 1 116 ? 3.891 -9.442 -16.127 1.00 85.12 116 ILE A CA 1
ATOM 898 C C . ILE A 1 116 ? 4.101 -10.014 -14.727 1.00 85.12 116 ILE A C 1
ATOM 900 O O . ILE A 1 116 ? 3.385 -9.661 -13.791 1.00 85.12 116 ILE A O 1
ATOM 904 N N . ALA A 1 117 ? 5.125 -10.853 -14.566 1.00 85.25 117 ALA A N 1
ATOM 905 C CA . ALA A 1 117 ? 5.483 -11.430 -13.275 1.00 85.25 117 ALA A CA 1
ATOM 906 C C . ALA A 1 117 ? 5.806 -10.342 -12.236 1.00 85.25 117 ALA A C 1
ATOM 908 O O . ALA A 1 117 ? 5.468 -10.479 -11.062 1.00 85.25 117 ALA A O 1
ATOM 909 N N . ILE A 1 118 ? 6.387 -9.228 -12.673 1.00 85.00 118 ILE A N 1
ATOM 910 C CA . ILE A 1 118 ? 6.801 -8.122 -11.801 1.00 85.00 118 ILE A CA 1
ATOM 911 C C . ILE A 1 118 ? 5.619 -7.278 -11.367 1.00 85.00 118 ILE A C 1
ATOM 913 O O . ILE A 1 118 ? 5.552 -6.891 -10.202 1.00 85.00 118 ILE A O 1
ATOM 917 N N . ILE A 1 119 ? 4.652 -7.062 -12.261 1.00 87.69 119 ILE A N 1
ATOM 918 C CA . ILE A 1 119 ? 3.374 -6.437 -11.913 1.00 87.69 119 ILE A CA 1
ATOM 919 C C . ILE A 1 119 ? 2.697 -7.241 -10.796 1.00 87.69 119 ILE A C 1
ATOM 921 O O . ILE A 1 119 ? 2.372 -6.680 -9.749 1.00 87.69 119 ILE A O 1
ATOM 925 N N . PHE A 1 120 ? 2.541 -8.560 -10.966 1.00 90.12 120 PHE A N 1
ATOM 926 C CA . PHE A 1 120 ? 1.922 -9.409 -9.941 1.00 90.12 120 PHE A CA 1
ATOM 927 C C . PHE A 1 120 ? 2.715 -9.426 -8.633 1.00 90.12 120 PHE A C 1
ATOM 929 O O . PHE A 1 120 ? 2.132 -9.319 -7.553 1.00 90.12 120 PHE A O 1
ATOM 936 N N . PHE A 1 121 ? 4.041 -9.507 -8.715 1.00 88.56 121 PHE A N 1
ATOM 937 C CA . PHE A 1 121 ? 4.906 -9.494 -7.541 1.00 88.56 121 PHE A CA 1
ATOM 938 C C . PHE A 1 121 ? 4.807 -8.174 -6.762 1.00 88.56 121 PHE A C 1
ATOM 940 O O . PHE A 1 121 ? 4.672 -8.180 -5.537 1.00 88.56 121 PHE A O 1
ATOM 947 N N . LYS A 1 122 ? 4.785 -7.031 -7.456 1.00 88.00 122 LYS A N 1
ATOM 948 C CA . LYS A 1 122 ? 4.572 -5.715 -6.839 1.00 88.00 122 LYS A CA 1
ATOM 949 C C . LYS A 1 122 ? 3.197 -5.593 -6.202 1.00 88.00 122 LYS A C 1
ATOM 951 O O . LYS A 1 122 ? 3.109 -5.081 -5.091 1.00 88.00 122 LYS A O 1
ATOM 956 N N . ILE A 1 123 ? 2.144 -6.082 -6.860 1.00 90.44 123 ILE A N 1
ATOM 957 C CA . ILE A 1 123 ? 0.794 -6.117 -6.281 1.00 90.44 123 ILE A CA 1
ATOM 958 C C . ILE A 1 123 ? 0.796 -6.938 -4.986 1.00 90.44 123 ILE A C 1
ATOM 960 O O . ILE A 1 123 ? 0.216 -6.499 -3.992 1.00 90.44 123 ILE A O 1
ATOM 964 N N . ALA A 1 124 ? 1.481 -8.085 -4.961 1.00 92.25 124 ALA A N 1
ATOM 965 C CA . ALA A 1 124 ? 1.602 -8.910 -3.763 1.00 92.25 124 ALA A CA 1
ATOM 966 C C . ALA A 1 124 ? 2.330 -8.169 -2.628 1.00 92.25 124 ALA A C 1
ATOM 968 O O . ALA A 1 124 ? 1.800 -8.089 -1.520 1.00 92.25 124 ALA A O 1
ATOM 969 N N . ILE A 1 125 ? 3.486 -7.551 -2.904 1.00 91.25 125 ILE A N 1
ATOM 970 C CA . ILE A 1 125 ? 4.217 -6.737 -1.917 1.00 91.25 125 ILE A CA 1
ATOM 971 C C . ILE A 1 125 ? 3.344 -5.593 -1.405 1.00 91.25 125 ILE A C 1
ATOM 973 O O . ILE A 1 125 ? 3.219 -5.404 -0.197 1.00 91.25 125 ILE A O 1
ATOM 977 N N . PHE A 1 126 ? 2.720 -4.838 -2.308 1.00 92.31 126 PHE A N 1
ATOM 978 C CA . PHE A 1 126 ? 1.894 -3.690 -1.950 1.00 92.31 126 PHE A CA 1
ATOM 979 C C . PHE A 1 126 ? 0.701 -4.109 -1.084 1.00 92.31 126 PHE A C 1
ATOM 981 O O . PHE A 1 126 ? 0.409 -3.455 -0.085 1.00 92.31 126 PHE A O 1
ATOM 988 N N . SER A 1 127 ? 0.070 -5.243 -1.402 1.00 91.94 127 SER A N 1
ATOM 989 C CA . SER A 1 127 ? -1.026 -5.818 -0.614 1.00 91.94 127 SER A CA 1
ATOM 990 C C . SER A 1 127 ? -0.571 -6.232 0.785 1.00 91.94 127 SER A C 1
ATOM 992 O O . SER A 1 127 ? -1.252 -5.934 1.763 1.00 91.94 127 SER A O 1
ATOM 994 N N . VAL A 1 128 ? 0.600 -6.866 0.907 1.00 93.62 128 VAL A N 1
ATOM 995 C CA . VAL A 1 128 ? 1.184 -7.237 2.205 1.00 93.62 128 VAL A CA 1
ATOM 996 C C . VAL A 1 128 ? 1.508 -5.994 3.033 1.00 93.62 128 VAL A C 1
ATOM 998 O O . VAL A 1 128 ? 1.163 -5.941 4.210 1.00 93.62 128 VAL A O 1
ATOM 1001 N N . LEU A 1 129 ? 2.110 -4.964 2.435 1.00 92.25 129 LEU A N 1
ATOM 1002 C CA . LEU A 1 129 ? 2.400 -3.702 3.124 1.00 92.25 129 LEU A CA 1
ATOM 1003 C C . LEU A 1 129 ? 1.121 -3.000 3.590 1.00 92.25 129 LEU A C 1
ATOM 1005 O O . LEU A 1 129 ? 1.079 -2.472 4.704 1.00 92.25 129 LEU A O 1
ATOM 1009 N N . LEU A 1 130 ? 0.072 -3.023 2.767 1.00 90.00 130 LEU A N 1
ATOM 1010 C CA . LEU A 1 130 ? -1.232 -2.467 3.113 1.00 90.00 130 LEU A CA 1
ATOM 1011 C C . LEU A 1 130 ? -1.859 -3.236 4.280 1.00 90.00 130 LEU A C 1
ATOM 1013 O O . LEU A 1 130 ? -2.304 -2.615 5.243 1.00 90.00 130 LEU A O 1
ATOM 1017 N N . LEU A 1 131 ? -1.813 -4.571 4.250 1.00 90.00 131 LEU A N 1
ATOM 1018 C CA . LEU A 1 131 ? -2.274 -5.423 5.349 1.00 90.00 131 LEU A CA 1
ATOM 1019 C C . LEU A 1 131 ? -1.492 -5.176 6.640 1.00 90.00 131 LEU A C 1
ATOM 1021 O O . LEU A 1 131 ? -2.104 -5.053 7.696 1.00 90.00 131 LEU A O 1
ATOM 1025 N N . ILE A 1 132 ? -0.164 -5.050 6.573 1.00 88.56 132 ILE A N 1
ATOM 1026 C CA . ILE A 1 132 ? 0.677 -4.722 7.732 1.00 88.56 132 ILE A CA 1
ATOM 1027 C C . ILE A 1 132 ? 0.271 -3.357 8.297 1.00 88.56 132 ILE A C 1
ATOM 1029 O O . ILE A 1 132 ? -0.007 -3.236 9.488 1.00 88.56 132 ILE A O 1
ATOM 1033 N N . SER A 1 133 ? 0.181 -2.328 7.453 1.00 87.56 133 SER A N 1
ATOM 1034 C CA . SER A 1 133 ? -0.231 -0.985 7.879 1.00 87.56 133 SER A CA 1
ATOM 1035 C C . SER A 1 133 ? -1.623 -0.983 8.518 1.00 87.56 133 SER A C 1
ATOM 1037 O O . SER A 1 133 ? -1.826 -0.322 9.537 1.00 87.56 133 SER A O 1
ATOM 1039 N N . TYR A 1 134 ? -2.555 -1.767 7.970 1.00 85.62 134 TYR A N 1
ATOM 1040 C CA . TYR A 1 134 ? -3.903 -1.933 8.505 1.00 85.62 134 TYR A CA 1
ATOM 1041 C C . TYR A 1 134 ? -3.917 -2.688 9.842 1.00 85.62 134 TYR A C 1
ATOM 1043 O O . TYR A 1 134 ? -4.555 -2.249 10.795 1.00 85.62 134 TYR A O 1
ATOM 1051 N N . PHE A 1 135 ? -3.175 -3.789 9.963 1.00 86.12 135 PHE A N 1
ATOM 1052 C CA . PHE A 1 135 ? -3.105 -4.570 11.200 1.00 86.12 135 PHE A CA 1
ATOM 1053 C C . PHE A 1 135 ? -2.491 -3.763 12.354 1.00 86.12 135 PHE A C 1
ATOM 1055 O O . PHE A 1 135 ? -2.889 -3.896 13.509 1.00 86.12 135 PHE A O 1
ATOM 1062 N N . PHE A 1 136 ? -1.556 -2.862 12.041 1.00 84.81 136 PHE A N 1
ATOM 1063 C CA . PHE A 1 136 ? -0.919 -1.971 13.010 1.00 84.81 136 PHE A CA 1
ATOM 1064 C C . PHE A 1 136 ? -1.546 -0.568 13.070 1.00 84.81 136 PHE A C 1
ATOM 1066 O O . PHE A 1 136 ? -0.889 0.363 13.539 1.00 84.81 136 PHE A O 1
ATOM 1073 N N . ILE A 1 137 ? -2.816 -0.401 12.679 1.00 80.12 137 ILE A N 1
ATOM 1074 C CA . ILE A 1 137 ? -3.508 0.905 12.663 1.00 80.12 137 ILE A CA 1
ATOM 1075 C C . ILE A 1 137 ? -3.528 1.605 14.031 1.00 80.12 137 ILE A C 1
ATOM 1077 O O . ILE A 1 137 ? -3.449 2.830 14.115 1.00 80.12 137 ILE A O 1
ATOM 1081 N N . ASN A 1 138 ? -3.522 0.824 15.116 1.00 77.62 138 ASN A N 1
ATOM 1082 C CA . ASN A 1 138 ? -3.467 1.330 16.491 1.00 77.62 138 ASN A CA 1
ATOM 1083 C C . ASN A 1 138 ? -2.109 1.973 16.841 1.00 77.62 138 ASN A C 1
ATOM 1085 O O . ASN A 1 138 ? -2.009 2.761 17.781 1.00 77.62 138 ASN A O 1
ATOM 1089 N N . LYS A 1 139 ? -1.046 1.676 16.082 1.00 80.56 139 LYS A N 1
ATOM 1090 C CA . LYS A 1 139 ? 0.296 2.246 16.251 1.00 80.56 139 LYS A CA 1
ATOM 1091 C C . LYS A 1 139 ? 0.523 3.344 15.210 1.00 80.56 139 LYS A C 1
ATOM 1093 O O . LYS A 1 139 ? 1.045 3.083 14.129 1.00 80.56 139 LYS A O 1
ATOM 1098 N N . LYS A 1 140 ? 0.204 4.595 15.575 1.00 75.56 140 LYS A N 1
ATOM 1099 C CA . LYS A 1 140 ? 0.286 5.788 14.697 1.00 75.56 140 LYS A CA 1
ATOM 1100 C C . LYS A 1 140 ? 1.575 5.891 13.863 1.00 75.56 140 LYS A C 1
ATOM 1102 O O . LYS A 1 140 ? 1.514 6.308 12.712 1.00 75.56 140 LYS A O 1
ATOM 1107 N N . TRP A 1 141 ? 2.722 5.509 14.429 1.00 77.75 141 TRP A N 1
ATOM 1108 C CA . TRP A 1 141 ? 4.010 5.541 13.729 1.00 77.75 141 TRP A CA 1
ATOM 1109 C C . TRP A 1 141 ? 4.100 4.526 12.585 1.00 77.75 141 TRP A C 1
ATOM 1111 O O . TRP A 1 141 ? 4.419 4.922 11.472 1.00 77.75 141 TRP A O 1
ATOM 1121 N N . LEU A 1 142 ? 3.778 3.251 12.832 1.00 76.12 142 LEU A N 1
ATOM 1122 C CA . LEU A 1 142 ? 3.779 2.184 11.814 1.00 76.12 142 LEU A CA 1
ATOM 1123 C C . LEU A 1 142 ? 2.729 2.432 10.731 1.00 76.12 142 LEU A C 1
ATOM 1125 O O . LEU A 1 142 ? 2.964 2.221 9.545 1.00 76.12 142 LEU A O 1
ATOM 1129 N N . TYR A 1 143 ? 1.576 2.927 11.160 1.00 78.69 143 TYR A N 1
ATOM 1130 C CA . TYR A 1 143 ? 0.468 3.288 10.298 1.00 78.69 143 TYR A CA 1
ATOM 1131 C C . TYR A 1 143 ? 0.857 4.295 9.1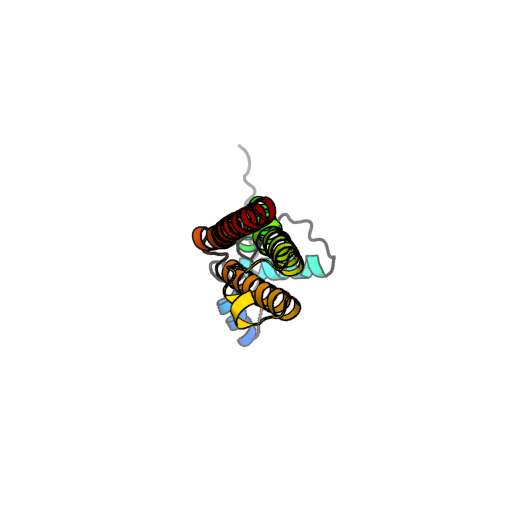99 1.00 78.69 143 TYR A C 1
ATOM 1133 O O . TYR A 1 143 ? 0.489 4.111 8.039 1.00 78.69 143 TYR A O 1
ATOM 1141 N N . LEU A 1 144 ? 1.615 5.342 9.549 1.00 84.81 144 LEU A N 1
ATOM 1142 C CA . LEU A 1 144 ? 2.013 6.399 8.615 1.00 84.81 144 LEU A CA 1
ATOM 1143 C C . LEU A 1 144 ? 3.358 6.116 7.931 1.00 84.81 144 LEU A C 1
ATOM 1145 O O . LEU A 1 144 ? 3.557 6.514 6.785 1.00 84.81 144 LEU A O 1
ATOM 1149 N N . SER A 1 145 ? 4.284 5.446 8.621 1.00 89.25 145 SER A N 1
ATOM 1150 C CA . SER A 1 145 ? 5.637 5.220 8.110 1.00 89.25 145 SER A CA 1
ATOM 1151 C C . SER A 1 145 ? 5.651 4.297 6.901 1.00 89.25 145 SER A C 1
ATOM 1153 O O . SER A 1 145 ? 6.391 4.570 5.961 1.00 89.25 145 SER A O 1
ATOM 1155 N N . VAL A 1 146 ? 4.808 3.258 6.883 1.00 91.94 146 VAL A N 1
ATOM 1156 C CA . VAL A 1 146 ? 4.739 2.297 5.774 1.00 91.94 146 VAL A CA 1
ATOM 1157 C C . VAL A 1 146 ? 4.475 2.999 4.433 1.00 91.94 146 VAL A C 1
ATOM 1159 O O . VAL A 1 146 ? 5.361 2.951 3.581 1.00 91.94 146 VAL A O 1
ATOM 1162 N N . PRO A 1 147 ? 3.353 3.721 4.225 1.00 92.38 147 PRO A N 1
ATOM 1163 C CA . PRO A 1 147 ? 3.104 4.383 2.944 1.00 92.38 147 PRO A CA 1
ATOM 1164 C C . PRO A 1 147 ? 4.133 5.475 2.612 1.00 92.38 147 PRO A C 1
ATOM 1166 O O . PRO A 1 147 ? 4.449 5.674 1.439 1.00 92.38 147 PRO A O 1
ATOM 1169 N N . ILE A 1 148 ? 4.699 6.166 3.611 1.00 93.00 148 ILE A N 1
ATOM 1170 C CA . ILE A 1 148 ? 5.742 7.182 3.382 1.00 93.00 148 ILE A CA 1
ATOM 1171 C C . ILE A 1 148 ? 7.020 6.541 2.839 1.00 93.00 148 ILE A C 1
ATOM 1173 O O . ILE A 1 148 ? 7.541 6.985 1.818 1.00 93.00 148 ILE A O 1
ATOM 1177 N N . ILE A 1 149 ? 7.509 5.482 3.487 1.00 93.88 149 ILE A N 1
ATOM 1178 C CA . ILE A 1 149 ? 8.713 4.766 3.053 1.00 93.88 149 ILE A CA 1
ATOM 1179 C C . ILE A 1 149 ? 8.486 4.181 1.660 1.00 93.88 149 ILE A C 1
ATOM 1181 O O . ILE A 1 149 ? 9.330 4.358 0.785 1.00 93.88 149 ILE A O 1
ATOM 1185 N N . THR A 1 150 ? 7.329 3.558 1.415 1.00 93.44 150 THR A N 1
ATOM 1186 C CA . THR A 1 150 ? 6.976 3.036 0.088 1.00 93.44 150 THR A CA 1
ATOM 1187 C C . THR A 1 150 ? 6.974 4.137 -0.972 1.00 93.44 150 THR A C 1
ATOM 1189 O O . THR A 1 150 ? 7.505 3.923 -2.058 1.00 93.44 150 THR A O 1
ATOM 1192 N N . THR A 1 151 ? 6.456 5.327 -0.653 1.00 95.38 151 THR A N 1
ATOM 1193 C CA . THR A 1 151 ? 6.483 6.482 -1.566 1.00 95.38 151 THR A CA 1
ATOM 1194 C C . THR A 1 151 ? 7.912 6.907 -1.897 1.00 95.38 151 THR A C 1
ATOM 1196 O O . THR A 1 151 ? 8.241 7.100 -3.063 1.00 95.38 151 THR A O 1
ATOM 1199 N N . ILE A 1 152 ? 8.781 7.027 -0.887 1.00 95.19 152 ILE A N 1
ATOM 1200 C CA . ILE A 1 152 ? 10.183 7.433 -1.075 1.00 95.19 152 ILE A CA 1
ATOM 1201 C C . ILE A 1 152 ? 10.927 6.414 -1.940 1.00 95.19 152 ILE A C 1
ATOM 1203 O O . ILE A 1 152 ? 11.583 6.793 -2.907 1.00 95.19 152 ILE A O 1
ATOM 1207 N N . VAL A 1 153 ? 10.793 5.122 -1.628 1.00 92.56 153 VAL A N 1
ATOM 1208 C CA . VAL A 1 153 ? 11.423 4.042 -2.400 1.00 92.56 153 VAL A CA 1
ATOM 1209 C C . VAL A 1 153 ? 10.927 4.054 -3.846 1.00 92.56 153 VAL A C 1
ATOM 1211 O O . VAL A 1 153 ? 11.736 3.997 -4.770 1.00 92.56 153 VAL A O 1
ATOM 1214 N N . GLY A 1 154 ? 9.614 4.187 -4.049 1.00 91.44 154 GLY A N 1
ATOM 1215 C CA . GLY A 1 154 ? 9.018 4.291 -5.378 1.00 91.44 154 GLY A CA 1
ATOM 1216 C C . GLY A 1 154 ? 9.528 5.490 -6.170 1.00 91.44 154 GLY A C 1
ATOM 1217 O O . GLY A 1 154 ? 9.849 5.356 -7.348 1.00 91.44 154 GLY A O 1
ATOM 1218 N N . LEU A 1 155 ? 9.651 6.649 -5.522 1.00 93.81 155 LEU A N 1
ATOM 1219 C CA . LEU A 1 155 ? 10.143 7.874 -6.145 1.00 93.81 155 LEU A CA 1
ATOM 1220 C C . LEU A 1 155 ? 11.605 7.735 -6.586 1.00 93.81 155 LEU A C 1
ATOM 1222 O O . LEU A 1 155 ? 11.922 8.059 -7.725 1.00 93.81 155 LEU A O 1
ATOM 1226 N N . ILE A 1 156 ? 12.477 7.225 -5.709 1.00 92.88 156 ILE A N 1
ATOM 1227 C CA . ILE A 1 156 ? 13.897 7.002 -6.024 1.00 92.88 156 ILE A CA 1
ATOM 1228 C C . ILE A 1 156 ? 14.028 6.052 -7.217 1.00 92.88 156 ILE A C 1
ATOM 1230 O O . ILE A 1 156 ? 14.761 6.348 -8.157 1.00 92.88 156 ILE A O 1
ATOM 1234 N N . SER A 1 157 ? 13.286 4.943 -7.203 1.00 88.44 157 SER A N 1
ATOM 1235 C CA . SER A 1 157 ? 13.307 3.958 -8.288 1.00 88.44 157 SER A CA 1
ATOM 1236 C C . SER A 1 157 ? 12.829 4.564 -9.614 1.00 88.44 157 SER A C 1
ATOM 1238 O O . SER A 1 157 ? 13.529 4.494 -10.621 1.00 88.44 157 SER A O 1
ATOM 1240 N N . THR A 1 158 ? 11.713 5.300 -9.584 1.00 91.12 158 THR A N 1
ATOM 1241 C CA . THR A 1 158 ? 11.172 6.007 -10.757 1.00 91.12 158 THR A CA 1
ATOM 1242 C C . THR A 1 158 ? 12.177 7.014 -11.327 1.00 91.12 158 THR A C 1
ATOM 1244 O O . THR A 1 158 ? 12.389 7.054 -12.537 1.00 91.12 158 THR A O 1
ATOM 1247 N N . ILE A 1 159 ? 12.821 7.824 -10.476 1.00 92.69 159 ILE A N 1
ATOM 1248 C CA . ILE A 1 159 ? 13.828 8.807 -10.904 1.00 92.69 159 ILE A CA 1
ATOM 1249 C C . ILE A 1 159 ? 15.024 8.105 -11.545 1.00 92.69 159 ILE A C 1
ATOM 1251 O O . ILE A 1 159 ? 15.459 8.519 -12.617 1.00 92.69 159 ILE A O 1
ATOM 1255 N N . ASN A 1 160 ? 15.529 7.033 -10.935 1.00 88.75 160 ASN A N 1
ATOM 1256 C CA . ASN A 1 160 ? 16.658 6.280 -11.478 1.00 88.75 160 ASN A CA 1
ATOM 1257 C C . ASN A 1 160 ? 16.341 5.684 -12.856 1.00 88.75 160 ASN A C 1
ATOM 1259 O O . ASN A 1 160 ? 17.194 5.723 -13.743 1.00 88.75 160 ASN A O 1
ATOM 1263 N N . ASN A 1 161 ? 15.124 5.175 -13.059 1.00 88.00 161 ASN A N 1
ATOM 1264 C CA . ASN A 1 161 ? 14.690 4.645 -14.353 1.00 88.00 161 ASN A CA 1
ATOM 1265 C C . ASN A 1 161 ? 14.546 5.761 -15.398 1.00 88.00 161 ASN A C 1
ATOM 1267 O O . ASN A 1 161 ? 14.990 5.609 -16.532 1.00 88.00 161 ASN A O 1
ATOM 1271 N N . ILE A 1 162 ? 13.986 6.916 -15.017 1.00 90.06 162 ILE A N 1
ATOM 1272 C CA . ILE A 1 162 ? 13.898 8.091 -15.901 1.00 90.06 162 ILE A CA 1
ATOM 1273 C C . ILE A 1 162 ? 15.292 8.583 -16.292 1.00 90.06 162 ILE A C 1
ATOM 1275 O O . ILE A 1 162 ? 15.528 8.885 -17.456 1.00 90.06 162 ILE A O 1
ATOM 1279 N N . MET A 1 163 ? 16.228 8.662 -15.345 1.00 90.88 163 MET A N 1
ATOM 1280 C CA . MET A 1 163 ? 17.595 9.097 -15.637 1.00 90.88 163 MET A CA 1
ATOM 1281 C C . MET A 1 163 ? 18.297 8.157 -16.616 1.00 90.88 163 MET A C 1
ATOM 1283 O O . MET A 1 163 ? 18.986 8.641 -17.506 1.00 90.88 163 MET A O 1
ATOM 1287 N N . GLN A 1 164 ? 18.091 6.844 -16.492 1.00 85.75 164 GLN A N 1
ATOM 1288 C CA . GLN A 1 164 ? 18.598 5.874 -17.464 1.00 85.75 164 GLN A CA 1
ATOM 1289 C C . GLN A 1 164 ? 17.962 6.072 -18.841 1.00 85.75 164 GLN A C 1
ATOM 1291 O O . GLN A 1 164 ? 18.675 6.126 -19.835 1.00 85.75 164 GLN A O 1
ATOM 1296 N N . LEU A 1 165 ? 16.640 6.256 -18.896 1.00 87.06 165 LEU A N 1
ATOM 1297 C CA . LEU A 1 165 ? 15.917 6.532 -20.141 1.00 87.06 165 LEU A CA 1
ATOM 1298 C C . LEU A 1 165 ? 16.383 7.816 -20.836 1.00 87.06 165 LEU A C 1
ATOM 1300 O O . LEU A 1 165 ? 16.376 7.877 -22.057 1.00 87.06 165 LEU A O 1
ATOM 1304 N N . LEU A 1 166 ? 16.780 8.842 -20.080 1.00 90.12 166 LEU A N 1
ATOM 1305 C CA . LEU A 1 166 ? 17.307 10.094 -20.635 1.00 90.12 166 LEU A CA 1
ATOM 1306 C C . LEU A 1 166 ? 18.758 9.982 -21.128 1.00 90.12 166 LEU A C 1
ATOM 1308 O O . LEU A 1 166 ? 19.214 10.860 -21.855 1.00 90.12 166 LEU A O 1
ATOM 1312 N N . GLN A 1 167 ? 19.494 8.958 -20.690 1.00 87.25 167 GLN A N 1
ATOM 1313 C CA . GLN A 1 167 ? 20.887 8.702 -21.077 1.00 87.25 167 GLN A CA 1
ATOM 1314 C C . GLN A 1 167 ? 21.018 7.677 -22.216 1.00 87.25 167 GLN A C 1
ATOM 1316 O O . GLN A 1 167 ? 22.135 7.439 -22.678 1.00 87.25 167 GLN A O 1
ATOM 1321 N N . ALA A 1 168 ? 19.902 7.074 -22.626 1.00 76.75 168 ALA A N 1
ATOM 1322 C CA . ALA A 1 168 ? 19.779 6.083 -23.691 1.00 76.75 168 ALA A CA 1
ATOM 1323 C C . ALA A 1 168 ? 19.605 6.730 -25.070 1.00 76.75 168 ALA A C 1
ATOM 1325 O O . ALA A 1 168 ? 20.186 6.188 -26.037 1.00 76.75 168 ALA A O 1
#

Radius of gyration: 27.08 Å; chains: 1; bounding box: 58×46×67 Å

Sequence (168 aa):
MTEEGAEVKEEVNVSLSKELVELIDENRGELTRAEFIDLCVRSFLKKVNLNPVIEAPEAYKKVEKTSAQPPNGCYKLSWTSAMLTYGVGDTLTSYLAFQAGLHEINPIMILLGNIIAIIFFKIAIFSVLLLISYFFINKKWLYLSVPIITTIVGLISTINNIMQLLQA

Foldseek 3Di:
DDDPPDDPDDDDDDDDDPVVVVVLVVPVPPDDSVLSVVLVVCVVCVVVVVHDPDDRPPVSVVVVVVPDDQDDPVLVVLLVLLCVQLNVLLLVLQVVCVVVVHDQPPVVCVVVVDSVVVNVVSVVVSVVLVVQLRVCVVPVCSVRVSSNVSNVVSNVSSVVSVVSVVVD